Protein AF-A0A9D8QXA8-F1 (afdb_monomer_lite)

Sequence (68 aa):
QVNWMPFVVVSVIFGLVHQEWLAGILCGLVYQGLVCYKGRLGDAITAHGITNLLLGIWVVWRGAWNFW

pLDDT: mean 84.89, std 5.66, range [60.44, 91.56]

Structure (mmCIF, N/CA/C/O backbone):
data_AF-A0A9D8QXA8-F1
#
_entry.id   AF-A0A9D8QXA8-F1
#
loop_
_atom_site.group_PDB
_atom_site.id
_atom_site.type_symbol
_atom_site.label_atom_id
_atom_site.label_alt_id
_atom_site.label_comp_id
_atom_site.label_asym_id
_atom_site.label_entity_id
_atom_site.label_seq_id
_atom_site.pdbx_PDB_ins_code
_atom_site.Cartn_x
_atom_site.Cartn_y
_atom_site.Cartn_z
_atom_site.occupancy
_atom_site.B_iso_or_equiv
_atom_site.auth_seq_id
_atom_site.auth_comp_id
_atom_site.auth_asym_id
_atom_site.auth_atom_id
_atom_site.pdbx_PDB_model_num
ATOM 1 N N . GLN A 1 1 ? -13.737 0.676 16.758 1.00 60.44 1 GLN A N 1
ATOM 2 C CA . GLN A 1 1 ? -14.741 -0.051 15.953 1.00 60.44 1 GLN A CA 1
ATOM 3 C C . GLN A 1 1 ? -14.286 0.022 14.506 1.00 60.44 1 GLN A C 1
ATOM 5 O O . GLN A 1 1 ? -14.046 1.126 14.033 1.00 60.44 1 GLN A O 1
ATOM 10 N N . VAL A 1 2 ? -14.077 -1.118 13.845 1.00 67.69 2 VAL A N 1
ATOM 11 C CA . VAL A 1 2 ? -13.706 -1.139 12.421 1.00 67.69 2 VAL A CA 1
ATOM 12 C C . VAL A 1 2 ? -14.984 -0.997 11.613 1.00 67.69 2 VAL A C 1
ATOM 14 O O . VAL A 1 2 ? -15.900 -1.802 11.762 1.00 67.69 2 VAL A O 1
ATOM 17 N N . ASN A 1 3 ? -15.061 0.047 10.794 1.00 78.88 3 ASN A N 1
ATOM 18 C CA . ASN A 1 3 ? -16.186 0.241 9.898 1.00 78.88 3 ASN A CA 1
ATOM 19 C C . ASN A 1 3 ? -15.831 -0.401 8.550 1.00 78.88 3 ASN A C 1
ATOM 21 O O . ASN A 1 3 ? -14.958 0.082 7.831 1.00 78.88 3 ASN A O 1
ATOM 25 N N . TRP A 1 4 ? -16.456 -1.538 8.250 1.00 80.12 4 TRP A N 1
ATOM 26 C CA . TRP A 1 4 ? -16.075 -2.401 7.126 1.00 80.12 4 TRP A CA 1
ATOM 27 C C . TRP A 1 4 ? -16.292 -1.748 5.760 1.00 80.12 4 TRP A C 1
ATOM 29 O O . TRP A 1 4 ? -15.569 -2.043 4.812 1.00 80.12 4 TRP A O 1
ATOM 39 N N . MET A 1 5 ? -17.255 -0.830 5.667 1.00 85.69 5 MET A N 1
ATOM 40 C CA . MET A 1 5 ? -17.591 -0.155 4.418 1.00 85.69 5 MET A CA 1
ATOM 41 C C . MET A 1 5 ? -16.443 0.745 3.922 1.00 85.69 5 MET A C 1
ATOM 43 O O . MET A 1 5 ? -15.932 0.475 2.836 1.00 85.69 5 MET A O 1
ATOM 47 N N . PRO A 1 6 ? -15.944 1.740 4.689 1.00 83.75 6 PRO A N 1
ATOM 48 C CA . PRO A 1 6 ? -14.770 2.504 4.268 1.00 83.75 6 PRO A CA 1
ATOM 49 C C . PRO A 1 6 ? -13.512 1.635 4.170 1.00 83.75 6 PRO A C 1
ATOM 51 O O . PRO A 1 6 ? -12.687 1.889 3.301 1.00 83.75 6 PRO A O 1
ATOM 54 N N . PHE A 1 7 ? -13.385 0.584 4.987 1.00 85.12 7 PHE A N 1
ATOM 55 C CA . PHE A 1 7 ? -12.220 -0.303 4.953 1.00 85.12 7 PHE A CA 1
ATOM 56 C C . PHE A 1 7 ? -12.036 -0.982 3.584 1.00 85.12 7 PHE A C 1
ATOM 58 O O . PHE A 1 7 ? -10.974 -0.936 2.959 1.00 85.12 7 PHE A O 1
ATOM 65 N N . VAL A 1 8 ? -13.109 -1.596 3.083 1.00 86.50 8 VAL A N 1
ATOM 66 C CA . VAL A 1 8 ? -13.081 -2.296 1.796 1.00 86.50 8 VAL A CA 1
ATOM 67 C C . VAL A 1 8 ? -13.078 -1.297 0.643 1.00 86.50 8 VAL A C 1
ATOM 69 O O . VAL A 1 8 ? -12.266 -1.431 -0.269 1.00 86.50 8 VAL A O 1
ATOM 72 N N . VAL A 1 9 ? -13.927 -0.266 0.693 1.00 89.88 9 VAL A N 1
ATOM 73 C CA . VAL A 1 9 ? -14.049 0.715 -0.398 1.00 89.88 9 VAL A CA 1
ATOM 74 C C . VAL A 1 9 ? -12.735 1.457 -0.627 1.00 89.88 9 VAL A C 1
ATOM 76 O O . VAL A 1 9 ? -12.279 1.541 -1.764 1.00 89.88 9 VAL A O 1
ATOM 79 N N . VAL A 1 10 ? -12.084 1.947 0.432 1.00 87.81 10 VAL A N 1
ATOM 80 C CA . VAL A 1 10 ? -10.819 2.681 0.289 1.00 87.81 10 VAL A CA 1
ATOM 81 C C . VAL A 1 10 ? -9.704 1.750 -0.181 1.00 87.81 10 VAL A C 1
ATOM 83 O O . VAL A 1 10 ? -8.911 2.155 -1.022 1.00 87.81 10 VAL A O 1
ATOM 86 N N . SER A 1 11 ? -9.656 0.500 0.290 1.00 87.25 11 SER A N 1
ATOM 87 C CA . SER A 1 11 ? -8.654 -0.470 -0.177 1.00 87.25 11 SER A CA 1
ATOM 88 C C . SER A 1 11 ? -8.826 -0.820 -1.660 1.00 87.25 11 SER A C 1
ATOM 90 O O . SER A 1 11 ? -7.840 -0.897 -2.391 1.00 87.25 11 SER A O 1
ATOM 92 N N . VAL A 1 12 ? -10.069 -0.971 -2.132 1.00 88.25 12 VAL A N 1
ATOM 93 C CA . VAL A 1 12 ? -10.370 -1.231 -3.549 1.00 88.25 12 VAL A CA 1
ATOM 94 C C . VAL A 1 12 ? -10.020 -0.027 -4.419 1.00 88.25 12 VAL A C 1
ATOM 96 O O . VAL A 1 12 ? -9.309 -0.185 -5.407 1.00 88.25 12 VAL A O 1
ATOM 99 N N . ILE A 1 13 ? -10.465 1.177 -4.043 1.00 90.56 13 ILE A N 1
ATOM 100 C CA . ILE A 1 13 ? -10.147 2.410 -4.780 1.00 90.56 13 ILE A CA 1
ATOM 101 C C . ILE A 1 13 ? -8.633 2.621 -4.839 1.00 90.56 13 ILE A C 1
ATOM 103 O O . ILE A 1 13 ? -8.099 2.918 -5.902 1.00 90.56 13 ILE A O 1
ATOM 107 N N . PHE A 1 14 ? -7.936 2.420 -3.719 1.00 87.50 14 PHE A N 1
ATOM 108 C CA . PHE A 1 14 ? -6.482 2.530 -3.658 1.00 87.50 14 PHE A CA 1
ATOM 109 C C . PHE A 1 14 ? -5.809 1.562 -4.634 1.00 87.50 14 PHE A C 1
ATOM 111 O O . PHE A 1 14 ? -4.913 1.961 -5.371 1.00 87.50 14 PHE A O 1
ATOM 118 N N . GLY A 1 15 ? -6.277 0.316 -4.703 1.00 86.00 15 GLY A N 1
ATOM 119 C CA . GLY A 1 15 ? -5.781 -0.648 -5.674 1.00 86.00 15 GLY A CA 1
ATOM 120 C C . GLY A 1 15 ? -5.998 -0.236 -7.124 1.00 86.00 15 GLY A C 1
ATOM 121 O O . GLY A 1 15 ? -5.060 -0.289 -7.904 1.00 86.00 15 GLY A O 1
ATOM 122 N N . LEU A 1 16 ? -7.189 0.251 -7.475 1.00 88.56 16 LEU A N 1
ATOM 123 C CA . LEU A 1 16 ? 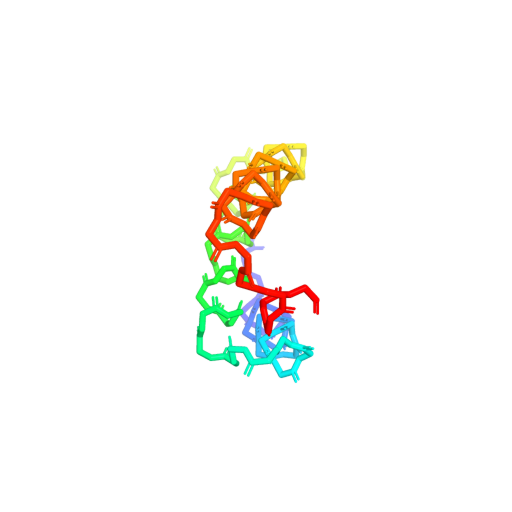-7.512 0.670 -8.846 1.00 88.56 16 LEU A CA 1
ATOM 124 C C . LEU A 1 16 ? -6.661 1.844 -9.363 1.00 88.56 16 LEU A C 1
ATOM 126 O O . LEU A 1 16 ? -6.568 2.035 -10.571 1.00 88.56 16 LEU A O 1
ATOM 130 N N . VAL A 1 17 ? -6.051 2.627 -8.470 1.00 85.50 17 VAL A N 1
ATOM 131 C CA . VAL A 1 17 ? -5.126 3.716 -8.831 1.00 85.50 17 VAL A CA 1
ATOM 132 C C . VAL A 1 17 ? -3.730 3.191 -9.199 1.00 85.50 17 VAL A C 1
ATOM 134 O O . VAL A 1 17 ? -2.988 3.871 -9.903 1.00 85.50 17 VAL A O 1
ATOM 137 N N . HIS A 1 18 ? -3.359 1.991 -8.748 1.00 82.25 18 HIS A N 1
ATOM 138 C CA . HIS A 1 18 ? -2.048 1.406 -9.027 1.00 82.25 18 HIS A CA 1
ATOM 139 C C . HIS A 1 18 ? -2.082 0.587 -10.320 1.00 82.25 18 HIS A C 1
ATOM 141 O O . HIS A 1 18 ? -3.069 -0.087 -10.608 1.00 82.25 18 HIS A O 1
ATOM 147 N N . GLN A 1 19 ? -0.968 0.591 -11.063 1.00 78.69 19 GLN A N 1
ATOM 148 C CA . GLN A 1 19 ? -0.775 -0.279 -12.236 1.00 78.69 19 GLN A CA 1
ATOM 149 C C . GLN A 1 19 ? -1.050 -1.748 -11.871 1.00 78.69 19 GLN A C 1
ATOM 151 O O . GLN A 1 19 ? -1.836 -2.442 -12.515 1.00 78.69 19 GLN A O 1
ATOM 156 N N . GLU A 1 20 ? -0.477 -2.185 -10.750 1.00 82.94 20 GLU A N 1
ATOM 157 C CA . GLU A 1 20 ? -0.694 -3.507 -10.172 1.00 82.94 20 GLU A CA 1
ATOM 158 C C . GLU A 1 20 ? -1.884 -3.481 -9.210 1.00 82.94 20 GLU A C 1
ATOM 160 O O . GLU A 1 20 ? -1.728 -3.450 -7.985 1.00 82.94 20 GLU A O 1
ATOM 165 N N . TRP A 1 21 ? -3.091 -3.492 -9.777 1.00 81.25 21 TRP A N 1
ATOM 166 C CA . TRP A 1 21 ? -4.334 -3.332 -9.022 1.00 81.25 21 TRP A CA 1
ATOM 167 C C . TRP A 1 21 ? -4.448 -4.296 -7.832 1.00 81.25 21 TRP A C 1
ATOM 169 O O . TRP A 1 21 ? -4.778 -3.872 -6.727 1.00 81.25 21 TRP A O 1
ATOM 179 N N . LEU A 1 22 ? -4.103 -5.577 -8.010 1.00 81.81 22 LEU A N 1
ATOM 180 C CA . LEU A 1 22 ? -4.189 -6.585 -6.949 1.00 81.81 22 LEU A CA 1
ATOM 181 C C . LEU A 1 22 ? -3.204 -6.305 -5.803 1.00 81.81 22 LEU A C 1
ATOM 183 O O . LEU A 1 22 ? -3.575 -6.391 -4.630 1.00 81.81 22 LEU A O 1
ATOM 187 N N . ALA A 1 23 ? -1.963 -5.940 -6.137 1.00 83.88 23 ALA A N 1
ATOM 188 C CA . ALA A 1 23 ? -0.948 -5.587 -5.149 1.00 83.88 23 ALA A CA 1
ATOM 189 C C . ALA A 1 23 ? -1.344 -4.316 -4.385 1.00 83.88 23 ALA A C 1
ATOM 191 O O . ALA A 1 23 ? -1.200 -4.263 -3.163 1.00 83.88 23 ALA A O 1
ATOM 192 N N . GLY A 1 24 ? -1.919 -3.330 -5.080 1.00 83.00 24 GLY A N 1
ATOM 193 C CA . GLY A 1 24 ? -2.447 -2.115 -4.472 1.00 83.00 24 GLY A CA 1
ATOM 194 C C . GLY A 1 24 ? -3.578 -2.400 -3.477 1.00 83.00 24 GLY A C 1
ATOM 195 O O . GLY A 1 24 ? -3.508 -1.928 -2.342 1.00 83.00 24 GLY A O 1
ATOM 196 N N . ILE A 1 25 ? -4.569 -3.234 -3.832 1.00 86.06 25 ILE A N 1
ATOM 197 C CA . ILE A 1 25 ? -5.659 -3.615 -2.907 1.00 86.06 25 ILE A CA 1
ATOM 198 C C . ILE A 1 25 ? -5.093 -4.280 -1.649 1.00 86.06 25 ILE A C 1
ATOM 200 O O . ILE A 1 25 ? -5.465 -3.908 -0.534 1.00 86.06 25 ILE A O 1
ATOM 204 N N . LEU A 1 26 ? -4.176 -5.240 -1.811 1.00 87.00 26 LEU A N 1
ATOM 205 C CA . LEU A 1 26 ? -3.544 -5.930 -0.683 1.00 87.00 26 LEU A CA 1
ATOM 206 C C . LEU A 1 26 ? -2.780 -4.956 0.221 1.00 87.00 26 LEU A C 1
ATOM 208 O O . LEU A 1 26 ? -2.922 -5.023 1.442 1.00 87.00 26 LEU A O 1
ATOM 212 N N . CYS A 1 27 ? -2.033 -4.014 -0.356 1.00 86.88 27 CYS A N 1
ATOM 213 C CA . CYS A 1 27 ? -1.344 -2.973 0.405 1.00 86.88 27 CYS A CA 1
ATOM 214 C C . CYS A 1 27 ? -2.331 -2.108 1.204 1.00 86.88 27 CYS A C 1
ATOM 216 O O . CYS A 1 27 ? -2.144 -1.903 2.404 1.00 86.88 27 CYS A O 1
ATOM 218 N N . GLY A 1 28 ? -3.421 -1.660 0.570 1.00 83.88 28 GLY A N 1
ATOM 219 C CA . GLY A 1 28 ? -4.480 -0.884 1.220 1.00 83.88 28 GLY A CA 1
ATOM 220 C C . GLY A 1 28 ? -5.095 -1.608 2.422 1.00 83.88 28 GLY A C 1
ATOM 221 O O . GLY A 1 28 ? -5.208 -1.019 3.503 1.00 83.88 28 GLY A O 1
ATOM 222 N N . LEU A 1 29 ? -5.392 -2.905 2.265 1.00 87.31 29 LEU A N 1
ATOM 223 C CA . LEU A 1 29 ? -5.917 -3.761 3.333 1.00 87.31 29 LEU A CA 1
ATOM 224 C C . LEU A 1 29 ? -4.921 -3.917 4.488 1.00 87.31 29 LEU A C 1
ATOM 226 O O . LEU A 1 29 ? -5.315 -3.843 5.653 1.00 87.31 29 LEU A O 1
ATOM 230 N N . VAL A 1 30 ? -3.632 -4.108 4.189 1.00 88.25 30 VAL A N 1
ATOM 231 C CA . VAL A 1 30 ? -2.582 -4.265 5.208 1.00 88.25 30 VAL A CA 1
ATOM 232 C C . VAL A 1 30 ? -2.383 -2.974 5.998 1.00 88.25 30 VAL A C 1
ATOM 234 O O . VAL A 1 30 ? -2.357 -3.017 7.229 1.00 88.25 30 VAL A O 1
ATOM 237 N N . TYR A 1 31 ? -2.294 -1.817 5.337 1.00 85.88 31 TYR A N 1
ATOM 238 C CA . TYR A 1 31 ? -2.112 -0.545 6.040 1.00 85.88 31 TYR A CA 1
ATOM 239 C C . TYR A 1 31 ? -3.329 -0.180 6.887 1.00 85.88 31 TYR A C 1
ATOM 241 O O . TYR A 1 31 ? -3.171 0.184 8.051 1.00 85.88 31 TYR A O 1
ATOM 249 N N . GLN A 1 32 ? -4.549 -0.316 6.357 1.00 85.19 32 GLN A N 1
ATOM 250 C CA . GLN A 1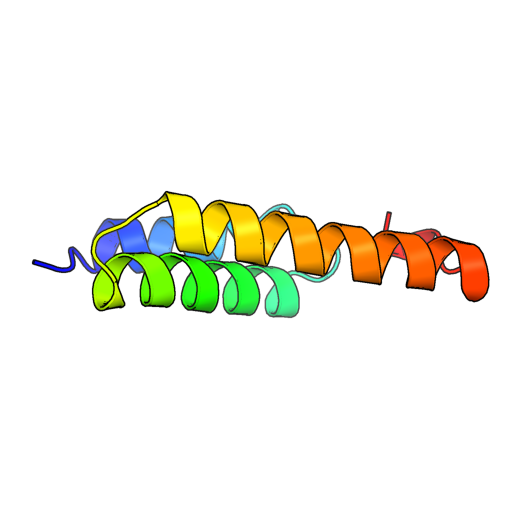 32 ? -5.756 -0.060 7.147 1.00 85.19 32 GLN A CA 1
ATOM 251 C C . GLN A 1 32 ? -5.922 -1.075 8.276 1.00 85.19 32 GLN A C 1
ATOM 253 O O . GLN A 1 32 ? -6.337 -0.699 9.373 1.00 85.19 32 GLN A O 1
ATOM 258 N N . GLY A 1 33 ? -5.551 -2.339 8.055 1.00 84.88 33 GLY A N 1
ATOM 259 C CA . GLY A 1 33 ? -5.499 -3.362 9.098 1.00 84.88 33 GLY A CA 1
ATOM 260 C C . GLY A 1 33 ? -4.530 -2.983 10.219 1.00 84.88 33 GLY A C 1
ATOM 261 O O . GLY A 1 33 ? -4.876 -3.089 11.396 1.00 84.88 33 GLY A O 1
ATOM 262 N N . LEU A 1 34 ? -3.359 -2.444 9.868 1.00 85.94 34 LEU A N 1
ATOM 263 C CA . LEU A 1 34 ? -2.377 -1.948 10.830 1.00 85.94 34 LEU A CA 1
ATOM 264 C C . LEU A 1 34 ? -2.926 -0.770 11.647 1.00 85.94 34 LEU A C 1
ATOM 266 O O . LEU A 1 34 ? -2.778 -0.762 12.870 1.00 85.94 34 LEU A O 1
ATOM 270 N N . VAL A 1 35 ? -3.622 0.179 11.007 1.00 86.38 35 VAL A N 1
ATOM 271 C CA . VAL A 1 35 ?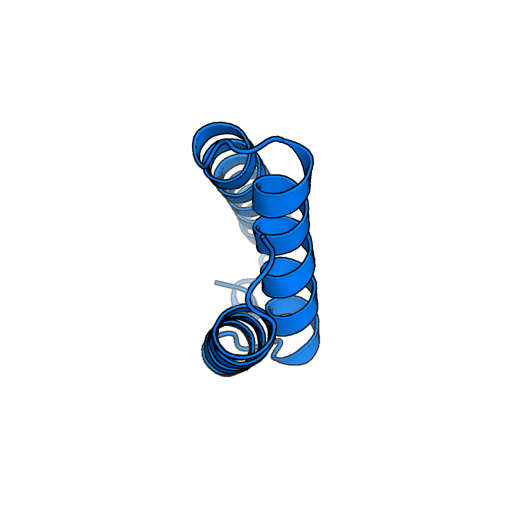 -4.313 1.280 11.706 1.00 86.38 35 VAL A CA 1
ATOM 272 C C . VAL A 1 35 ? -5.365 0.736 12.672 1.00 86.38 35 VAL A C 1
ATOM 274 O O . VAL A 1 35 ? -5.435 1.193 13.811 1.00 86.38 35 VAL A O 1
ATOM 277 N N . CYS A 1 36 ? -6.156 -0.256 12.256 1.00 84.25 36 CYS A N 1
ATO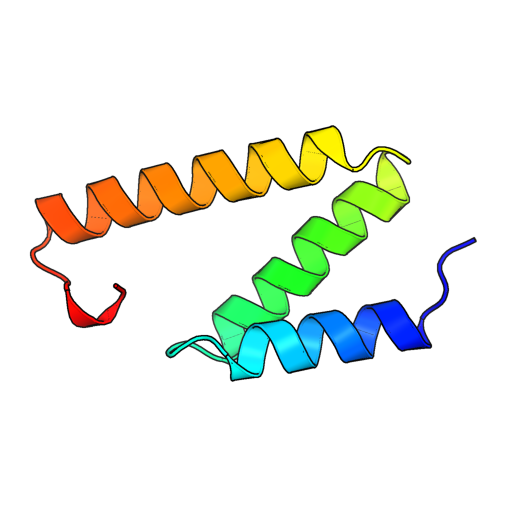M 278 C CA . CYS A 1 36 ? -7.178 -0.865 13.109 1.00 84.25 36 CYS A CA 1
ATOM 279 C C . CYS A 1 36 ? -6.579 -1.614 14.308 1.00 84.25 36 CYS A C 1
ATOM 281 O O . CYS A 1 36 ? -7.163 -1.591 15.388 1.00 84.25 36 CYS A O 1
ATOM 283 N N . TYR A 1 37 ? -5.420 -2.254 14.131 1.00 84.88 37 TYR A N 1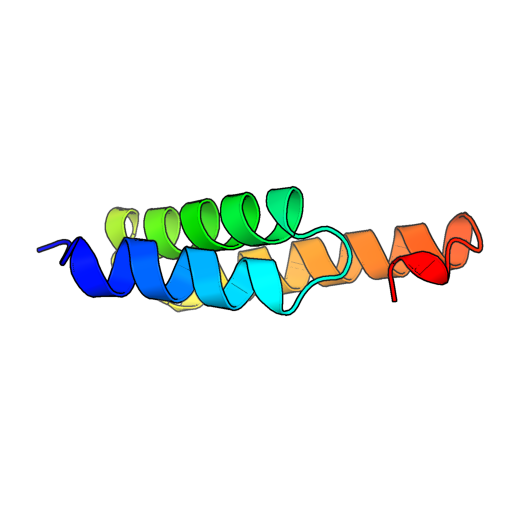
ATOM 284 C CA . TYR A 1 37 ? -4.738 -3.008 15.183 1.00 84.88 37 TYR A CA 1
ATOM 285 C C . TYR A 1 37 ? -4.017 -2.101 16.189 1.00 84.88 37 TYR A C 1
ATOM 287 O O . TYR A 1 37 ? -4.109 -2.308 17.396 1.00 84.88 37 TYR A O 1
ATOM 295 N N . LYS A 1 38 ? -3.302 -1.081 15.701 1.00 84.50 38 LYS A N 1
ATOM 296 C CA . LYS A 1 38 ? -2.482 -0.181 16.531 1.00 84.50 38 LYS A CA 1
ATOM 297 C C . LYS A 1 38 ? -3.242 1.045 17.034 1.00 84.50 38 LYS A C 1
ATOM 299 O O . LYS A 1 38 ? -2.776 1.705 17.958 1.00 84.50 38 LYS A O 1
ATOM 304 N N . GLY A 1 39 ? -4.363 1.394 16.403 1.00 84.31 39 GLY A N 1
ATOM 305 C CA . GLY A 1 39 ? -5.117 2.617 16.686 1.00 84.31 39 GLY A CA 1
ATOM 306 C C . GLY A 1 39 ? -4.371 3.905 16.319 1.00 84.31 39 GLY A C 1
ATOM 307 O O . GLY A 1 39 ? -4.718 4.974 16.814 1.00 84.31 39 GLY A O 1
ATOM 308 N N . ARG A 1 40 ? -3.316 3.823 15.495 1.00 84.56 40 ARG A N 1
ATOM 309 C CA . ARG A 1 40 ? -2.439 4.951 15.150 1.00 84.56 40 ARG A CA 1
ATOM 310 C C . ARG A 1 40 ? -2.186 4.990 13.650 1.00 84.56 40 ARG A C 1
ATOM 312 O O . ARG A 1 40 ? -1.770 3.999 13.060 1.00 84.56 40 ARG A O 1
ATOM 319 N N . LEU A 1 41 ? -2.375 6.167 13.054 1.00 84.88 41 LEU A N 1
ATOM 320 C CA . LEU A 1 41 ? -2.077 6.407 11.637 1.00 84.88 41 LEU A CA 1
ATOM 321 C C . LEU A 1 41 ? -0.568 6.437 11.356 1.00 84.88 41 LEU A C 1
ATOM 323 O O . LEU A 1 41 ? -0.146 6.043 10.275 1.00 84.88 41 LEU A O 1
ATOM 327 N N . GLY A 1 42 ? 0.241 6.863 12.334 1.00 86.12 42 GLY A N 1
ATOM 328 C CA . GLY A 1 42 ? 1.694 6.996 12.181 1.00 86.12 42 GLY A CA 1
ATOM 329 C C . GLY A 1 42 ? 2.379 5.701 11.741 1.00 86.12 42 GLY A C 1
ATOM 330 O O . GLY A 1 42 ? 3.159 5.726 10.798 1.00 86.12 42 GLY A O 1
ATOM 331 N N . ASP A 1 43 ? 2.017 4.567 12.345 1.00 86.06 43 ASP A N 1
ATOM 332 C CA . ASP A 1 43 ? 2.606 3.262 12.016 1.00 86.06 43 ASP A CA 1
ATOM 333 C C . ASP A 1 43 ? 2.328 2.867 10.554 1.00 86.06 43 ASP A C 1
ATOM 335 O O . ASP A 1 43 ? 3.211 2.360 9.863 1.00 86.06 43 ASP A O 1
ATOM 339 N N . ALA A 1 44 ? 1.120 3.153 10.057 1.00 87.56 44 ALA A N 1
ATOM 340 C CA . ALA A 1 44 ? 0.754 2.909 8.665 1.00 87.56 44 ALA A CA 1
ATOM 341 C C . ALA A 1 44 ? 1.470 3.857 7.697 1.00 87.56 44 ALA A C 1
ATOM 343 O O . ALA A 1 44 ? 1.932 3.411 6.650 1.00 87.56 44 ALA A O 1
ATOM 344 N N . ILE A 1 45 ? 1.631 5.134 8.061 1.00 88.19 45 ILE A N 1
ATOM 345 C CA . ILE A 1 45 ? 2.387 6.109 7.262 1.00 88.19 45 ILE A CA 1
ATOM 346 C C . ILE A 1 45 ? 3.858 5.689 7.162 1.00 88.19 45 ILE A C 1
ATOM 348 O O . ILE A 1 45 ? 4.421 5.686 6.070 1.00 88.19 45 ILE A O 1
ATOM 352 N N . THR A 1 46 ? 4.480 5.284 8.272 1.00 89.31 46 THR A N 1
ATOM 353 C CA . THR A 1 46 ? 5.866 4.803 8.274 1.00 89.31 46 THR A CA 1
ATOM 354 C C . THR A 1 46 ? 6.015 3.524 7.451 1.00 89.31 46 THR A C 1
ATOM 356 O O . THR A 1 46 ? 6.924 3.440 6.628 1.00 89.31 46 THR A O 1
ATOM 359 N N . ALA A 1 47 ? 5.108 2.553 7.603 1.00 88.31 47 ALA A N 1
ATOM 360 C CA . ALA A 1 47 ? 5.117 1.332 6.796 1.00 88.31 47 ALA A CA 1
ATOM 361 C C . ALA A 1 47 ? 4.972 1.635 5.295 1.00 88.31 47 ALA A C 1
ATOM 363 O O . ALA A 1 47 ? 5.694 1.066 4.471 1.00 88.31 47 ALA A O 1
ATOM 364 N N . HIS A 1 48 ? 4.086 2.568 4.939 1.00 88.31 48 HIS A N 1
ATOM 365 C CA . HIS A 1 48 ? 3.903 3.021 3.565 1.00 88.31 48 HIS A CA 1
ATOM 366 C C . HIS A 1 48 ? 5.151 3.730 3.019 1.00 88.31 48 HIS A C 1
ATOM 368 O O . HIS A 1 48 ? 5.589 3.448 1.906 1.00 88.31 48 HIS A O 1
ATOM 374 N N . GLY A 1 49 ? 5.785 4.593 3.814 1.00 89.69 49 GLY A N 1
ATOM 375 C CA . GLY A 1 49 ? 7.032 5.256 3.431 1.00 89.69 49 GLY A CA 1
ATOM 376 C C . GLY A 1 49 ? 8.179 4.270 3.187 1.00 89.69 49 GLY A C 1
ATOM 377 O O . GLY A 1 49 ? 8.870 4.369 2.177 1.00 89.69 49 GLY A O 1
ATOM 378 N N . ILE A 1 50 ? 8.353 3.276 4.066 1.00 91.56 50 ILE A N 1
ATOM 379 C CA . ILE A 1 50 ? 9.410 2.256 3.934 1.00 91.56 50 ILE A CA 1
ATOM 380 C C . ILE A 1 50 ? 9.204 1.405 2.679 1.00 91.56 50 ILE A C 1
ATOM 382 O O . ILE A 1 50 ? 10.147 1.154 1.934 1.00 91.56 50 ILE A O 1
ATOM 386 N N . THR A 1 51 ? 7.975 0.965 2.425 1.00 89.75 51 THR A N 1
ATOM 387 C CA . THR A 1 51 ? 7.657 0.148 1.243 1.00 89.75 51 THR A CA 1
ATOM 388 C C . THR A 1 51 ? 7.847 0.922 -0.062 1.00 89.75 51 THR A C 1
ATOM 390 O O . THR A 1 51 ? 8.428 0.370 -0.993 1.00 89.75 51 THR A O 1
ATOM 393 N N . ASN A 1 52 ? 7.480 2.209 -0.111 1.00 89.00 52 ASN A N 1
ATOM 394 C CA . ASN A 1 52 ? 7.799 3.081 -1.249 1.00 89.00 52 ASN A CA 1
ATOM 395 C C . ASN A 1 52 ? 9.307 3.277 -1.432 1.00 89.00 52 ASN A C 1
ATOM 397 O O . ASN A 1 52 ? 9.793 3.235 -2.558 1.00 89.00 52 ASN A O 1
ATOM 401 N N . LEU A 1 53 ? 10.064 3.457 -0.345 1.00 90.25 53 LEU A N 1
ATOM 402 C CA . LEU A 1 53 ? 11.519 3.590 -0.417 1.00 90.25 53 LEU A CA 1
ATOM 403 C C . LEU A 1 53 ? 12.163 2.328 -1.007 1.00 90.25 53 LEU A C 1
ATOM 405 O O . LEU A 1 53 ? 12.993 2.419 -1.908 1.00 90.25 53 LEU A O 1
ATOM 409 N N . LEU A 1 54 ? 11.760 1.152 -0.522 1.00 90.00 54 LEU A N 1
ATOM 410 C CA . LEU A 1 54 ? 12.247 -0.131 -1.029 1.00 90.00 54 LEU A CA 1
ATOM 411 C C . LEU A 1 54 ? 11.860 -0.347 -2.495 1.00 90.00 54 LEU A C 1
ATOM 413 O O . LEU A 1 54 ? 12.695 -0.801 -3.276 1.00 90.00 54 LEU A O 1
ATOM 417 N N . LEU A 1 55 ? 10.632 0.015 -2.883 1.00 87.31 55 LEU A N 1
ATOM 418 C CA . LEU A 1 55 ? 10.196 -0.042 -4.276 1.00 87.31 55 LEU A CA 1
ATOM 419 C C . LEU A 1 55 ? 11.016 0.915 -5.150 1.00 87.31 55 LEU A C 1
ATOM 421 O O . LEU A 1 55 ? 11.484 0.510 -6.207 1.00 87.31 55 LEU A O 1
ATOM 425 N N . GLY A 1 56 ? 11.269 2.145 -4.698 1.00 86.25 56 GLY A N 1
ATOM 426 C CA . GLY A 1 56 ? 12.110 3.107 -5.410 1.00 86.25 56 GLY A CA 1
ATOM 427 C C . GLY A 1 56 ? 13.541 2.600 -5.610 1.00 86.25 56 GLY A C 1
ATOM 428 O O . GLY A 1 56 ? 14.060 2.646 -6.724 1.00 86.25 56 GLY A O 1
ATOM 429 N N . ILE A 1 57 ? 14.158 2.032 -4.566 1.00 90.62 57 ILE A N 1
ATOM 430 C CA . ILE A 1 57 ? 15.476 1.381 -4.667 1.00 90.62 57 ILE A CA 1
ATOM 431 C C . ILE A 1 57 ? 15.429 0.236 -5.686 1.00 90.62 57 ILE A C 1
ATOM 433 O O . ILE A 1 57 ? 16.325 0.119 -6.522 1.00 90.62 57 ILE A O 1
ATOM 437 N N . TRP A 1 58 ? 14.382 -0.589 -5.647 1.00 86.75 58 TRP A N 1
ATOM 438 C CA . TRP A 1 58 ? 14.201 -1.698 -6.580 1.00 86.75 58 TRP A CA 1
ATOM 439 C C . TRP A 1 58 ? 14.062 -1.230 -8.032 1.00 86.75 58 TRP A C 1
ATOM 441 O O . TRP A 1 58 ? 14.725 -1.779 -8.912 1.00 86.75 58 TRP A O 1
ATOM 451 N N . VAL A 1 59 ? 13.250 -0.200 -8.283 1.00 89.00 59 VAL A N 1
ATOM 452 C CA . VAL A 1 59 ? 13.050 0.400 -9.610 1.00 89.00 59 VAL A CA 1
ATOM 453 C C . VAL A 1 59 ? 14.365 0.934 -10.163 1.00 89.00 59 VAL A C 1
ATOM 45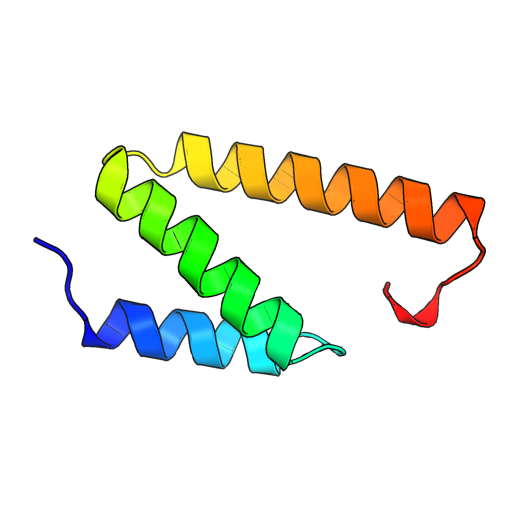5 O O . VAL A 1 59 ? 14.717 0.597 -11.292 1.00 89.00 59 VAL A O 1
ATOM 458 N N . VAL A 1 60 ? 15.123 1.695 -9.365 1.00 90.88 60 VAL A N 1
ATOM 459 C CA . VAL A 1 60 ? 16.422 2.248 -9.779 1.00 90.88 60 VAL A CA 1
ATOM 460 C C . VAL A 1 60 ? 17.437 1.134 -10.042 1.00 90.88 60 VAL A C 1
ATOM 462 O O . VAL A 1 60 ? 18.136 1.166 -11.051 1.00 90.88 60 VAL A O 1
ATOM 465 N N . TRP A 1 61 ? 17.502 0.120 -9.174 1.00 91.31 61 TRP A N 1
ATOM 466 C CA . TRP A 1 61 ? 18.466 -0.974 -9.304 1.00 91.31 61 TRP A CA 1
ATOM 467 C C . TRP A 1 61 ? 18.170 -1.903 -10.489 1.00 91.31 61 TRP A C 1
ATOM 469 O O . TRP A 1 61 ? 19.091 -2.364 -11.162 1.00 91.31 61 TRP A O 1
ATOM 479 N N . ARG A 1 62 ? 16.891 -2.186 -10.760 1.00 88.62 62 ARG A N 1
ATOM 480 C CA . ARG A 1 62 ? 16.453 -3.107 -11.825 1.00 88.62 62 ARG A CA 1
ATOM 481 C C . ARG A 1 62 ? 16.085 -2.406 -13.132 1.00 88.62 62 ARG A C 1
ATOM 483 O O . ARG A 1 62 ? 15.756 -3.095 -14.094 1.00 88.62 62 ARG A O 1
ATOM 490 N N . GLY A 1 63 ? 16.096 -1.072 -13.164 1.00 84.44 63 GLY A N 1
ATOM 491 C CA . GLY A 1 63 ? 15.597 -0.274 -14.289 1.00 84.44 63 GLY A CA 1
ATOM 492 C C . GLY A 1 63 ? 14.107 -0.500 -14.575 1.00 84.44 63 GLY A C 1
ATOM 493 O O . GLY A 1 63 ? 13.654 -0.306 -15.701 1.00 84.44 63 GLY A O 1
ATOM 494 N N . ALA A 1 64 ? 13.343 -0.964 -13.583 1.00 81.50 64 ALA A N 1
ATOM 495 C CA . ALA A 1 64 ? 11.968 -1.424 -13.744 1.00 81.50 64 ALA A CA 1
ATOM 496 C C . ALA A 1 64 ? 10.964 -0.263 -13.639 1.00 81.50 64 ALA A C 1
ATOM 498 O O . ALA A 1 64 ? 10.059 -0.283 -12.809 1.00 81.50 64 ALA A O 1
ATOM 499 N N . TRP A 1 65 ? 11.131 0.752 -14.491 1.00 78.62 65 TRP A N 1
ATOM 500 C CA . TRP A 1 65 ? 10.333 1.988 -14.499 1.00 78.62 65 TRP A CA 1
ATOM 501 C C . TRP A 1 65 ? 8.830 1.779 -14.708 1.00 78.62 65 TRP A C 1
ATOM 503 O O . TRP A 1 65 ? 8.059 2.671 -14.398 1.00 78.62 65 TRP A O 1
ATOM 513 N N . ASN A 1 66 ? 8.403 0.601 -15.171 1.00 76.12 66 ASN A N 1
ATOM 514 C CA . ASN A 1 66 ? 6.982 0.250 -15.282 1.00 76.12 66 ASN A CA 1
ATOM 515 C C . ASN A 1 66 ? 6.247 0.232 -13.925 1.00 76.12 66 ASN A C 1
ATOM 517 O O . ASN A 1 66 ? 5.021 0.247 -13.906 1.00 76.12 66 ASN A O 1
ATOM 521 N N . PHE A 1 67 ? 6.978 0.165 -12.806 1.00 70.94 67 PHE A N 1
ATOM 522 C CA . PHE A 1 67 ? 6.410 0.228 -11.455 1.00 70.94 67 PHE A CA 1
ATOM 523 C C . PHE A 1 67 ? 6.381 1.645 -10.857 1.00 70.94 67 PHE A C 1
ATOM 525 O O . PHE A 1 67 ? 5.916 1.787 -9.725 1.00 70.94 67 PHE A O 1
ATOM 532 N N . TRP A 1 68 ? 6.913 2.653 -11.561 1.00 67.50 68 TRP A N 1
ATOM 533 C CA . TRP A 1 68 ? 6.930 4.054 -11.126 1.00 67.50 68 TRP A CA 1
ATOM 534 C C . TRP A 1 68 ? 5.774 4.849 -11.735 1.00 67.50 68 TRP A C 1
ATOM 536 O O . TRP A 1 68 ? 5.481 4.639 -12.933 1.00 67.50 68 TRP A O 1
#

Foldseek 3Di:
DDDVVCQQVVLQVQLVVFPNSVVSSVLSNVLVVVCVVVVDNVVSVVVVVVVVVVVVVVCVVVVVVVRD

Radius of gyration: 13.19 Å; chains: 1; bounding box: 36×14×32 Å

Secondary structure (DSSP, 8-state):
---HHHHHHHHHHHHHHSSSHHHHHHHHHHHHHHHHHHS-HHHHHHHHHHHHHHHHHHHHHHT-GGG-